Protein AF-A0A5M8AB39-F1 (afdb_monomer_lite)

Radius of gyration: 16.67 Å; chains: 1; bounding box: 40×33×42 Å

Structure (mmCIF, N/CA/C/O backbone):
data_AF-A0A5M8AB39-F1
#
_entry.id   AF-A0A5M8AB39-F1
#
loop_
_atom_site.group_PDB
_atom_site.id
_atom_site.type_symbol
_atom_site.label_atom_id
_atom_site.label_alt_id
_atom_site.label_comp_id
_atom_site.label_asym_id
_atom_site.label_entity_id
_atom_site.label_seq_id
_atom_site.pdbx_PDB_ins_code
_atom_site.Cartn_x
_atom_site.Cartn_y
_atom_site.Cartn_z
_atom_site.occupancy
_atom_site.B_iso_or_equiv
_atom_site.auth_seq_id
_atom_site.auth_comp_id
_atom_site.auth_asym_id
_atom_site.auth_atom_id
_atom_site.pdbx_PDB_model_num
ATOM 1 N N . MET A 1 1 ? 12.116 16.905 11.824 1.00 75.75 1 MET A N 1
ATOM 2 C CA . MET A 1 1 ? 12.844 16.247 10.716 1.00 75.75 1 MET A CA 1
ATOM 3 C C . MET A 1 1 ? 12.084 15.042 10.162 1.00 75.75 1 MET A C 1
ATOM 5 O O . MET A 1 1 ? 11.860 15.021 8.962 1.00 75.75 1 MET A O 1
ATOM 9 N N . GLU A 1 2 ? 11.590 14.106 10.985 1.00 80.50 2 GLU A N 1
ATOM 10 C CA . GLU A 1 2 ? 10.856 12.908 10.505 1.00 80.50 2 GLU A CA 1
ATOM 11 C C . GLU A 1 2 ? 9.635 13.206 9.619 1.00 80.50 2 GLU A C 1
ATOM 13 O O . GLU A 1 2 ? 9.516 12.641 8.539 1.00 80.50 2 GLU A O 1
ATOM 18 N N . ARG A 1 3 ? 8.767 14.153 10.001 1.00 83.94 3 ARG A N 1
ATOM 19 C CA . ARG A 1 3 ? 7.573 14.505 9.200 1.00 83.94 3 ARG A CA 1
ATOM 20 C C . ARG A 1 3 ? 7.900 15.073 7.820 1.00 83.94 3 ARG A C 1
ATOM 22 O O . ARG A 1 3 ? 7.160 14.845 6.871 1.00 83.94 3 ARG A O 1
ATOM 29 N N . LEU A 1 4 ? 9.011 15.800 7.711 1.00 88.69 4 LEU A N 1
ATOM 30 C CA . LEU A 1 4 ? 9.493 16.311 6.429 1.00 88.69 4 LEU A CA 1
ATOM 31 C C . LEU A 1 4 ? 10.037 15.170 5.569 1.00 88.69 4 LEU A C 1
ATOM 33 O O . LEU A 1 4 ? 9.745 15.131 4.383 1.00 88.69 4 LEU A O 1
ATOM 37 N N . ALA A 1 5 ? 10.759 14.215 6.161 1.00 85.12 5 ALA A N 1
ATOM 38 C CA . ALA A 1 5 ? 11.225 13.032 5.444 1.00 85.12 5 ALA A CA 1
ATOM 39 C C . ALA A 1 5 ? 10.049 12.180 4.931 1.00 85.12 5 ALA A C 1
ATOM 41 O O . ALA A 1 5 ? 10.026 11.826 3.756 1.00 85.12 5 ALA A O 1
ATOM 42 N N . GLU A 1 6 ? 9.039 11.919 5.767 1.00 84.56 6 GLU A N 1
ATOM 43 C CA . GLU A 1 6 ? 7.809 11.220 5.364 1.00 84.56 6 GLU A CA 1
ATOM 44 C C . GLU A 1 6 ? 7.094 11.936 4.208 1.00 84.56 6 GLU A C 1
ATOM 46 O O . GLU A 1 6 ? 6.675 11.295 3.239 1.00 84.56 6 GLU A O 1
ATOM 51 N N . LEU A 1 7 ? 6.984 13.267 4.287 1.00 87.38 7 LEU A N 1
ATOM 52 C CA . LEU A 1 7 ? 6.385 14.087 3.238 1.00 87.38 7 LEU A CA 1
ATOM 53 C C . LEU A 1 7 ? 7.191 14.004 1.937 1.00 87.38 7 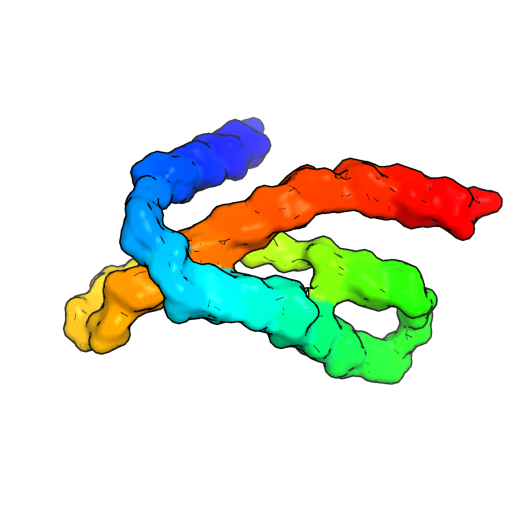LEU A C 1
ATOM 55 O O . LEU A 1 7 ? 6.616 13.724 0.890 1.00 87.38 7 LEU A O 1
ATOM 59 N N . CYS A 1 8 ? 8.509 14.194 1.997 1.00 89.50 8 CYS A N 1
ATOM 60 C CA . CYS A 1 8 ? 9.390 14.115 0.833 1.00 89.50 8 CYS A CA 1
ATOM 61 C C . CYS A 1 8 ? 9.323 12.740 0.163 1.00 89.50 8 CYS A C 1
ATOM 63 O O . CYS A 1 8 ? 9.208 12.664 -1.057 1.00 89.50 8 CYS A O 1
ATOM 65 N N . VAL A 1 9 ? 9.337 11.655 0.944 1.00 87.38 9 VAL A N 1
ATOM 66 C CA . VAL A 1 9 ? 9.205 10.288 0.419 1.00 87.38 9 VAL A CA 1
ATOM 67 C C . VAL A 1 9 ? 7.845 10.094 -0.245 1.00 87.38 9 VAL A C 1
ATOM 69 O O . VAL A 1 9 ? 7.771 9.549 -1.342 1.00 87.38 9 VAL A O 1
ATOM 72 N N . THR A 1 10 ? 6.769 10.576 0.376 1.00 87.19 10 THR A N 1
ATOM 73 C CA . THR A 1 10 ? 5.419 10.481 -0.197 1.00 87.19 10 THR A CA 1
ATOM 74 C C . THR A 1 10 ? 5.310 11.261 -1.508 1.00 87.19 10 THR A C 1
ATOM 76 O O . THR A 1 10 ? 4.732 10.762 -2.472 1.00 87.19 10 THR A O 1
ATOM 79 N N . LEU A 1 11 ? 5.904 12.456 -1.574 1.00 90.44 11 LEU A N 1
ATOM 80 C CA . LEU A 1 11 ? 5.956 13.264 -2.791 1.00 90.44 11 LEU A CA 1
ATOM 81 C C . LEU A 1 11 ? 6.773 12.578 -3.889 1.00 90.44 11 LEU A C 1
ATOM 83 O O . LEU A 1 11 ? 6.313 12.520 -5.024 1.00 90.44 11 LEU A O 1
ATOM 87 N N . LEU A 1 12 ? 7.931 12.005 -3.551 1.00 91.19 12 LEU A N 1
ATOM 88 C CA . LEU A 1 12 ? 8.769 11.262 -4.493 1.00 91.19 12 LEU A CA 1
ATOM 89 C C . LEU A 1 12 ? 8.036 10.037 -5.054 1.00 91.19 12 LEU A C 1
ATOM 91 O O . LEU A 1 12 ? 8.028 9.818 -6.257 1.00 91.19 12 LEU A O 1
ATOM 95 N N . ILE A 1 13 ? 7.357 9.262 -4.205 1.00 9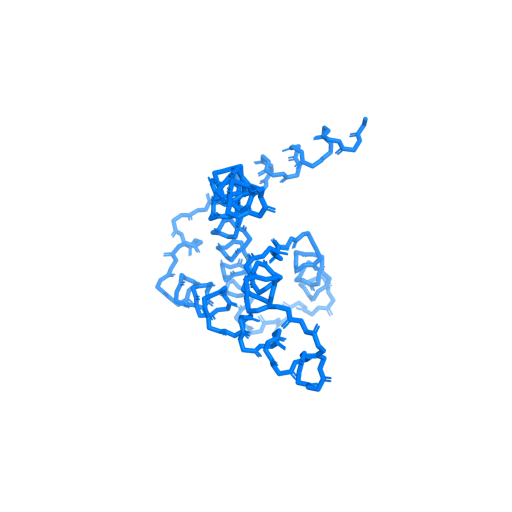0.00 13 ILE A N 1
ATOM 96 C CA . ILE A 1 13 ? 6.509 8.153 -4.670 1.00 90.00 13 ILE A CA 1
ATOM 97 C C . ILE A 1 13 ? 5.431 8.682 -5.623 1.00 90.00 13 ILE A C 1
ATOM 99 O O . ILE A 1 13 ? 5.157 8.063 -6.649 1.00 90.00 13 ILE A O 1
ATOM 103 N N . GLY A 1 14 ? 4.857 9.845 -5.308 1.00 88.56 14 GLY A N 1
ATOM 104 C CA . GLY A 1 14 ? 3.896 10.535 -6.159 1.00 88.56 14 GLY A CA 1
ATOM 105 C C . GLY A 1 14 ? 4.445 10.877 -7.547 1.00 88.56 14 GLY A C 1
ATOM 106 O O . GLY A 1 14 ? 3.738 10.684 -8.533 1.00 88.56 14 GLY A O 1
ATOM 107 N N . THR A 1 15 ? 5.698 11.328 -7.657 1.00 91.25 15 THR A N 1
ATOM 108 C CA . THR A 1 15 ? 6.307 11.653 -8.960 1.00 91.25 15 THR A CA 1
ATOM 109 C C . THR A 1 15 ? 6.658 10.418 -9.789 1.00 91.25 15 THR A C 1
ATOM 111 O O . THR A 1 15 ? 6.720 10.514 -11.011 1.00 91.25 15 THR A O 1
ATOM 114 N N . MET A 1 16 ? 6.837 9.252 -9.160 1.00 89.50 16 MET A N 1
ATOM 115 C CA . MET A 1 16 ? 7.079 7.981 -9.858 1.00 89.50 16 MET A CA 1
ATOM 116 C C . MET A 1 16 ? 5.804 7.340 -10.433 1.00 89.50 16 MET A C 1
ATOM 118 O O . MET A 1 16 ? 5.882 6.322 -11.124 1.00 89.50 16 MET A O 1
ATOM 122 N N . LEU A 1 17 ? 4.623 7.899 -10.149 1.00 91.88 17 LEU A N 1
ATOM 123 C CA . LEU A 1 17 ? 3.357 7.377 -10.653 1.00 91.88 17 LEU A CA 1
ATOM 124 C C . LEU A 1 17 ? 3.235 7.605 -12.158 1.00 91.88 17 LEU A C 1
ATOM 126 O O . LEU A 1 17 ? 3.298 8.726 -12.658 1.00 91.88 17 LEU A O 1
ATOM 130 N N . THR A 1 18 ? 2.961 6.525 -12.878 1.00 92.44 18 THR A N 1
ATOM 131 C CA . THR A 1 18 ? 2.638 6.558 -14.306 1.00 92.44 18 THR A CA 1
ATOM 132 C C . THR A 1 18 ? 1.271 5.921 -14.540 1.00 92.44 18 THR A C 1
ATOM 134 O O . THR A 1 18 ? 0.700 5.288 -13.649 1.00 92.44 18 THR A O 1
ATOM 137 N N . ARG A 1 19 ? 0.725 6.031 -15.759 1.00 89.88 19 ARG A N 1
ATOM 138 C CA . ARG A 1 19 ? -0.522 5.318 -16.105 1.00 89.88 19 ARG A CA 1
ATOM 139 C C . ARG A 1 19 ? -0.375 3.802 -15.939 1.00 89.88 19 ARG A C 1
ATOM 141 O O . ARG A 1 19 ? -1.322 3.150 -15.514 1.00 89.88 19 ARG A O 1
ATOM 148 N N . ALA A 1 20 ? 0.812 3.261 -16.221 1.00 89.44 20 ALA A N 1
ATOM 149 C CA . ALA A 1 20 ? 1.102 1.838 -16.072 1.00 89.44 20 ALA A CA 1
ATOM 150 C C . ALA A 1 20 ? 1.031 1.374 -14.609 1.00 89.44 20 ALA A C 1
ATOM 152 O O . ALA A 1 20 ? 0.679 0.228 -14.350 1.00 89.44 20 ALA A O 1
ATOM 153 N N . THR A 1 21 ? 1.288 2.263 -13.641 1.00 91.81 21 THR A N 1
ATOM 154 C CA . THR A 1 21 ? 1.175 1.947 -12.209 1.00 91.81 21 THR A CA 1
ATOM 155 C C . THR A 1 21 ? -0.233 1.496 -11.820 1.00 91.81 21 THR A C 1
ATOM 157 O O . THR A 1 21 ? -0.384 0.664 -10.934 1.00 91.81 21 THR A O 1
ATOM 160 N N . PHE A 1 22 ? -1.267 2.001 -12.495 1.00 94.00 22 PHE A N 1
ATOM 161 C CA . PHE A 1 22 ? -2.667 1.668 -12.219 1.00 94.00 22 PHE A CA 1
ATOM 162 C C . PHE A 1 22 ? -3.219 0.606 -13.176 1.00 94.00 22 PHE A C 1
ATOM 164 O O . PHE A 1 22 ? -4.400 0.628 -13.525 1.00 94.00 22 PHE A O 1
ATOM 171 N N . SER A 1 23 ? -2.375 -0.331 -13.612 1.00 94.50 23 SER A N 1
ATOM 172 C CA . SER A 1 23 ? -2.826 -1.478 -14.394 1.00 94.50 23 SER A CA 1
ATOM 173 C C . SER A 1 23 ? -3.870 -2.295 -13.616 1.00 94.50 23 SER A C 1
ATOM 175 O O . SER A 1 23 ? -3.851 -2.365 -12.386 1.00 94.50 23 SER A O 1
ATOM 177 N N . VAL A 1 24 ? -4.801 -2.930 -14.335 1.00 95.56 24 VAL A N 1
ATOM 178 C CA . VAL A 1 24 ? -5.837 -3.799 -13.745 1.00 95.56 24 VAL A CA 1
ATOM 179 C C . VAL A 1 24 ? -5.260 -4.829 -12.758 1.00 95.56 24 VAL A C 1
ATOM 181 O O . VAL A 1 24 ? -5.780 -4.910 -11.642 1.00 95.56 24 VAL A O 1
ATOM 184 N N . PRO A 1 25 ? -4.183 -5.580 -13.082 1.00 94.62 25 PRO A N 1
ATOM 185 C CA . PRO A 1 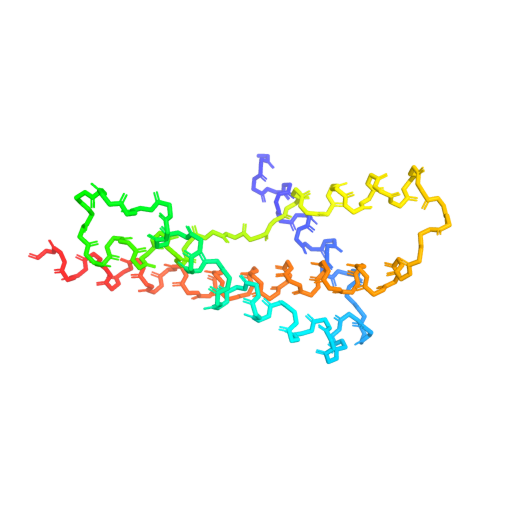25 ? -3.595 -6.514 -12.123 1.00 94.62 25 PRO A CA 1
ATOM 186 C C . PRO A 1 25 ? -2.996 -5.809 -10.901 1.00 94.62 25 PRO A C 1
ATOM 188 O O . PRO A 1 25 ? -3.136 -6.318 -9.788 1.00 94.62 25 PRO A O 1
ATOM 191 N N . ALA A 1 26 ? -2.388 -4.628 -11.063 1.00 95.38 26 ALA A N 1
ATOM 192 C CA . ALA A 1 26 ? -1.848 -3.861 -9.943 1.00 95.38 26 ALA A CA 1
ATOM 193 C C . ALA A 1 26 ? -2.949 -3.390 -8.989 1.00 95.38 26 ALA A C 1
ATOM 195 O O . ALA A 1 26 ? -2.871 -3.639 -7.783 1.00 95.38 26 ALA A O 1
ATOM 196 N N . LEU A 1 27 ? -4.011 -2.789 -9.529 1.00 95.88 27 LEU A N 1
ATOM 197 C CA . LEU A 1 27 ? -5.134 -2.292 -8.741 1.00 95.88 27 LEU A CA 1
ATOM 198 C C . LEU A 1 27 ? -5.897 -3.435 -8.059 1.00 95.88 27 LEU A C 1
ATOM 200 O O . LEU A 1 27 ? -6.205 -3.348 -6.870 1.00 95.88 27 LEU A O 1
ATOM 204 N N . GLY A 1 28 ? -6.154 -4.528 -8.784 1.00 96.44 28 GLY A N 1
ATOM 205 C CA . GLY A 1 28 ? -6.800 -5.719 -8.232 1.00 96.44 28 GLY A CA 1
ATOM 206 C C . GLY A 1 28 ? -6.001 -6.317 -7.074 1.00 96.44 28 GLY A C 1
ATOM 207 O O . GLY A 1 28 ? -6.557 -6.587 -6.009 1.00 96.44 28 GLY A O 1
ATOM 208 N N . THR A 1 29 ? -4.681 -6.433 -7.237 1.00 95.44 29 THR A N 1
ATOM 209 C CA . THR A 1 29 ? -3.784 -6.936 -6.187 1.00 95.44 29 THR A CA 1
ATOM 210 C C . THR A 1 29 ? -3.752 -5.997 -4.981 1.00 95.44 29 THR A C 1
ATOM 212 O O . THR A 1 29 ? -3.876 -6.455 -3.845 1.00 95.44 29 THR A O 1
ATOM 215 N N . ALA A 1 30 ? -3.652 -4.683 -5.199 1.00 94.62 30 ALA A N 1
ATOM 216 C CA . ALA A 1 30 ? -3.661 -3.686 -4.130 1.00 94.62 30 ALA A CA 1
ATOM 217 C C . ALA A 1 30 ? -4.943 -3.761 -3.285 1.00 94.62 30 ALA A C 1
ATOM 219 O O . ALA A 1 30 ? -4.882 -3.829 -2.054 1.00 94.62 30 ALA A O 1
ATOM 220 N N . LEU A 1 31 ? -6.106 -3.802 -3.940 1.00 94.50 31 LEU A N 1
ATOM 221 C CA . LEU A 1 31 ? -7.399 -3.900 -3.265 1.00 94.50 31 LEU A CA 1
ATOM 222 C C . LEU A 1 31 ? -7.547 -5.226 -2.517 1.00 94.50 31 LEU A C 1
ATOM 224 O O . LEU A 1 31 ? -7.962 -5.221 -1.359 1.00 94.50 31 LEU A O 1
ATOM 228 N N . LEU A 1 32 ? -7.145 -6.346 -3.124 1.00 95.50 32 LEU A N 1
ATOM 229 C CA . LEU A 1 32 ? -7.160 -7.660 -2.480 1.00 95.50 32 LEU A CA 1
ATOM 230 C C . LEU A 1 32 ? -6.296 -7.675 -1.209 1.00 95.50 32 LEU A C 1
ATOM 232 O O . LEU A 1 32 ? -6.722 -8.159 -0.156 1.00 95.50 32 LEU A O 1
ATOM 236 N N . LEU A 1 33 ? -5.094 -7.099 -1.283 1.00 93.50 33 LEU A N 1
ATOM 237 C CA . LEU A 1 33 ? -4.160 -7.029 -0.163 1.00 93.50 33 LEU A CA 1
ATOM 238 C C . LEU A 1 33 ? -4.690 -6.182 0.996 1.00 93.50 33 LEU A C 1
ATOM 240 O O . LEU A 1 33 ? -4.470 -6.537 2.157 1.00 93.50 33 LEU A O 1
ATOM 244 N N . ILE A 1 34 ? -5.357 -5.067 0.693 1.00 92.25 34 ILE A N 1
ATOM 245 C CA . ILE A 1 34 ? -5.830 -4.102 1.692 1.00 92.25 34 ILE A CA 1
ATOM 246 C C . ILE A 1 34 ? -7.174 -4.525 2.292 1.00 92.25 34 ILE A C 1
ATOM 248 O O . ILE A 1 34 ? -7.335 -4.453 3.508 1.00 92.25 34 ILE A O 1
ATOM 252 N N . LEU A 1 35 ? -8.125 -4.965 1.466 1.00 92.38 35 LEU A N 1
ATOM 253 C CA . LEU A 1 35 ? -9.513 -5.195 1.880 1.00 92.38 35 LEU A CA 1
ATOM 254 C C . LEU A 1 35 ? -9.795 -6.630 2.324 1.00 92.38 35 LEU A C 1
ATOM 256 O O . LEU A 1 35 ? -10.713 -6.838 3.113 1.00 92.38 35 LEU A O 1
ATOM 260 N N . LEU A 1 36 ? -9.028 -7.612 1.842 1.00 94.38 36 LEU A N 1
ATOM 261 C CA . LEU A 1 36 ? -9.267 -9.022 2.149 1.00 94.38 36 LEU A CA 1
ATOM 262 C C . LEU A 1 36 ? -8.129 -9.619 2.972 1.00 94.38 36 LEU A C 1
ATOM 264 O O . LEU A 1 36 ? -8.324 -9.982 4.131 1.00 94.38 36 LEU A O 1
ATOM 268 N N . ILE A 1 37 ? -6.933 -9.693 2.382 1.00 94.19 37 ILE A N 1
ATOM 269 C CA . ILE A 1 37 ? -5.804 -10.430 2.962 1.00 94.19 37 ILE A CA 1
ATOM 270 C C . ILE A 1 37 ? -5.457 -9.847 4.326 1.00 94.19 37 ILE A C 1
ATOM 272 O O . ILE A 1 37 ? -5.340 -10.579 5.303 1.00 94.19 37 ILE A O 1
ATOM 276 N N . ARG A 1 38 ? -5.364 -8.520 4.419 1.00 91.38 38 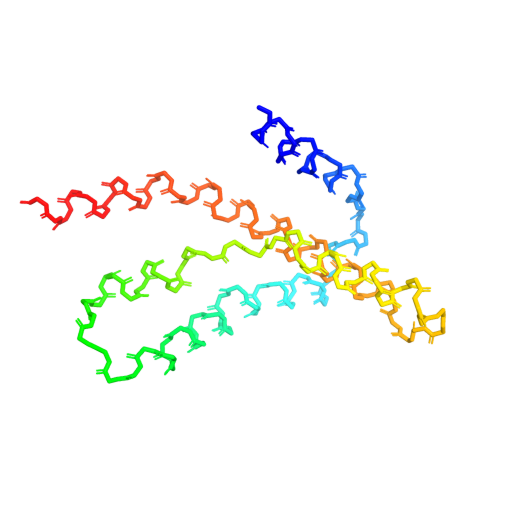ARG A N 1
ATOM 277 C CA . ARG A 1 38 ? -4.991 -7.858 5.662 1.00 91.38 38 ARG A CA 1
ATOM 278 C C . ARG A 1 38 ? -6.013 -8.052 6.794 1.00 91.38 38 ARG A C 1
ATOM 280 O O . ARG A 1 38 ? -5.583 -8.459 7.877 1.00 91.38 38 ARG A O 1
ATOM 287 N N . PRO A 1 39 ? -7.324 -7.803 6.610 1.00 92.00 39 PRO A N 1
ATOM 288 C CA . PRO A 1 39 ? -8.304 -8.118 7.641 1.00 92.00 39 PRO A CA 1
ATOM 289 C C . PRO A 1 39 ? -8.276 -9.585 8.051 1.00 92.00 39 PRO A C 1
ATOM 291 O O . PRO A 1 39 ? -8.278 -9.861 9.248 1.00 92.00 39 PRO A O 1
ATOM 294 N N . LEU A 1 40 ? -8.163 -10.515 7.100 1.00 95.06 40 LEU A N 1
ATOM 295 C CA . LEU A 1 40 ? -8.037 -11.936 7.419 1.00 95.06 40 LEU A CA 1
ATOM 296 C C . LEU A 1 40 ? -6.810 -12.209 8.291 1.00 95.06 40 LEU A C 1
ATOM 298 O O . LEU A 1 40 ? -6.955 -12.827 9.341 1.00 95.06 40 LEU A O 1
ATOM 302 N N . SER A 1 41 ? -5.631 -11.699 7.925 1.00 93.38 41 SER A N 1
ATOM 303 C CA . SER A 1 41 ? -4.406 -11.884 8.712 1.00 93.38 41 SER A CA 1
ATOM 304 C C . SER A 1 41 ? -4.564 -11.393 10.150 1.00 93.38 41 SER A C 1
ATOM 306 O O . SER A 1 41 ? -4.177 -12.102 11.074 1.00 93.38 41 SER A O 1
ATOM 308 N N . VAL A 1 42 ? -5.178 -10.223 10.358 1.00 93.31 42 VAL A N 1
ATOM 309 C CA . VAL A 1 42 ? -5.407 -9.682 11.709 1.00 93.31 42 VAL A CA 1
ATOM 310 C C . VAL A 1 42 ? -6.436 -10.503 12.480 1.00 93.31 42 VAL A C 1
ATOM 312 O O . VAL A 1 42 ? -6.283 -10.727 13.679 1.00 93.31 42 VAL A O 1
ATOM 315 N N . TYR A 1 43 ? -7.504 -10.960 11.830 1.00 93.19 43 TYR A N 1
ATOM 316 C CA . TYR A 1 43 ? -8.503 -11.790 12.499 1.00 93.19 43 TYR A CA 1
ATOM 317 C C . TYR A 1 43 ? -7.919 -13.137 12.909 1.00 93.19 43 TYR A C 1
ATOM 319 O O . TYR A 1 43 ? -8.137 -13.544 14.045 1.00 93.19 43 TYR A O 1
ATOM 327 N N . LEU A 1 44 ? -7.136 -13.770 12.033 1.00 95.31 44 LEU A N 1
ATOM 328 C CA . LEU A 1 44 ? -6.437 -15.020 12.319 1.00 95.31 44 LEU A CA 1
ATOM 329 C C . LEU A 1 44 ? -5.401 -14.843 13.436 1.00 95.31 44 LEU A C 1
ATOM 331 O O . LEU A 1 44 ? -5.376 -15.636 14.372 1.00 95.31 44 LEU A O 1
ATOM 335 N N . SER A 1 45 ? -4.605 -13.770 13.405 1.00 93.50 45 SER A N 1
ATOM 336 C CA . SER A 1 45 ? -3.582 -13.513 14.428 1.00 93.50 45 SER A CA 1
ATOM 337 C C . SER A 1 45 ? -4.157 -13.126 15.792 1.00 93.50 45 SER A C 1
ATOM 339 O O . SER A 1 45 ? -3.439 -13.140 16.785 1.00 93.50 45 SER A O 1
ATOM 341 N N . THR A 1 46 ? -5.433 -12.732 15.848 1.00 93.81 46 THR A N 1
ATOM 342 C CA . THR A 1 46 ? -6.118 -12.340 17.089 1.00 93.81 46 THR A CA 1
ATOM 343 C C . THR A 1 46 ? -7.098 -13.400 17.593 1.00 93.81 46 THR A C 1
ATOM 345 O O . THR A 1 46 ? -7.832 -13.146 18.555 1.00 93.81 46 THR A O 1
ATOM 348 N N . ILE A 1 47 ? -7.113 -14.597 16.991 1.00 93.31 47 ILE A N 1
ATOM 349 C CA . ILE A 1 47 ? -7.854 -15.747 17.524 1.00 93.31 47 ILE A CA 1
ATOM 350 C C . ILE A 1 47 ? -7.348 -16.036 18.944 1.00 93.31 47 ILE A C 1
ATOM 352 O O . ILE A 1 47 ? -6.149 -16.092 19.195 1.00 93.31 47 ILE A O 1
ATOM 356 N N . GLY A 1 48 ? -8.274 -16.173 19.894 1.00 90.56 48 GLY A N 1
ATOM 357 C CA . GLY A 1 48 ? -7.957 -16.393 21.310 1.00 90.56 48 GLY A CA 1
ATOM 358 C C . GLY A 1 48 ? -7.705 -15.118 22.126 1.00 90.56 48 GLY A C 1
ATOM 359 O O . GLY A 1 48 ? -7.681 -15.180 23.353 1.00 90.56 48 GLY A O 1
ATOM 360 N N . MET A 1 49 ? -7.600 -13.943 21.496 1.00 92.56 49 MET A N 1
ATOM 361 C CA . MET A 1 49 ? -7.457 -12.676 22.219 1.00 92.56 49 MET A CA 1
ATOM 362 C C . MET A 1 49 ? -8.818 -12.094 22.630 1.00 92.56 49 MET A C 1
ATOM 364 O O . MET A 1 49 ? -9.761 -12.031 21.839 1.00 92.56 49 MET A O 1
ATOM 368 N N . ARG A 1 50 ? -8.910 -11.556 23.854 1.00 88.38 50 ARG A N 1
ATOM 369 C CA . ARG A 1 50 ? -10.095 -10.835 24.363 1.00 88.38 50 ARG A CA 1
ATOM 370 C C . ARG A 1 50 ? -10.164 -9.385 23.849 1.00 88.38 50 ARG A C 1
ATOM 372 O O . ARG A 1 50 ? -10.165 -8.436 24.629 1.00 88.38 50 ARG A O 1
ATOM 379 N N . LEU A 1 51 ? -10.215 -9.199 22.529 1.00 86.69 51 LEU A N 1
ATOM 380 C CA . LEU A 1 51 ? -10.378 -7.879 21.903 1.00 86.69 51 LEU A CA 1
ATOM 381 C C . LEU A 1 51 ? -11.855 -7.558 21.653 1.00 86.69 51 LEU A C 1
ATOM 383 O O . LEU A 1 51 ? -12.606 -8.387 21.137 1.00 86.69 51 LEU A O 1
ATOM 387 N N . ARG A 1 52 ? -12.275 -6.316 21.939 1.00 90.06 52 ARG A N 1
ATOM 388 C CA . ARG A 1 52 ? -13.619 -5.861 21.550 1.00 90.06 52 ARG A CA 1
ATOM 389 C C . ARG A 1 52 ? -13.736 -5.859 20.015 1.00 90.06 52 ARG A C 1
ATOM 391 O O . ARG A 1 52 ? -12.790 -5.431 19.349 1.00 90.06 52 ARG A O 1
ATOM 398 N N . PRO A 1 53 ? -14.895 -6.214 19.425 1.00 87.56 53 PRO A N 1
ATOM 399 C CA . PRO A 1 53 ? -15.055 -6.274 17.967 1.00 87.56 53 PRO A CA 1
ATOM 400 C C . PRO A 1 53 ? -14.693 -4.969 17.245 1.00 87.56 53 PRO A C 1
ATOM 402 O O . PRO A 1 53 ? -14.108 -4.996 16.165 1.00 87.56 53 PRO A O 1
ATOM 405 N N . ALA A 1 54 ? -14.994 -3.818 17.855 1.00 86.56 54 ALA A N 1
ATOM 406 C CA . ALA A 1 54 ? -14.624 -2.513 17.312 1.00 86.56 54 ALA A CA 1
ATOM 407 C C . ALA A 1 54 ? -13.102 -2.291 17.292 1.00 86.56 54 ALA A C 1
ATOM 409 O O . ALA A 1 54 ? -12.583 -1.797 16.297 1.00 86.56 54 ALA A O 1
ATOM 410 N N . GLN A 1 55 ? -12.387 -2.705 18.344 1.00 87.88 55 GLN A N 1
ATOM 411 C CA . GLN A 1 55 ? -10.924 -2.623 18.395 1.00 87.88 55 GLN A CA 1
ATOM 412 C C . GLN A 1 55 ? -10.299 -3.525 17.334 1.00 87.88 55 GLN A C 1
ATOM 414 O O . GLN A 1 55 ? -9.470 -3.055 16.567 1.00 87.88 55 GLN A O 1
ATOM 419 N N . ARG A 1 56 ? -10.764 -4.777 17.212 1.00 91.44 56 ARG A N 1
ATOM 420 C CA . ARG A 1 56 ? -10.256 -5.712 16.197 1.00 91.44 56 ARG A CA 1
ATOM 421 C C . ARG A 1 56 ? -10.446 -5.179 14.773 1.00 91.44 56 ARG A C 1
ATOM 423 O O . ARG A 1 56 ? -9.515 -5.244 13.979 1.00 91.44 56 ARG A O 1
ATOM 430 N N . ARG A 1 57 ? -11.611 -4.594 14.461 1.00 89.31 57 ARG A N 1
ATOM 431 C CA . ARG A 1 57 ? -11.856 -3.951 13.155 1.00 89.31 57 ARG A CA 1
ATOM 432 C C . ARG A 1 57 ? -10.942 -2.754 12.908 1.00 89.31 57 ARG A C 1
ATOM 434 O O . ARG A 1 57 ? -10.435 -2.610 11.804 1.00 89.31 57 ARG A O 1
ATOM 441 N N . LEU A 1 58 ? -10.714 -1.914 13.917 1.00 87.75 58 LEU A N 1
ATOM 442 C CA . LEU A 1 58 ? -9.801 -0.777 13.788 1.00 87.75 58 LEU A CA 1
ATOM 443 C C . LEU A 1 58 ? -8.361 -1.241 13.579 1.00 87.75 58 LEU A C 1
ATOM 445 O O . LEU A 1 58 ? -7.691 -0.715 12.703 1.00 87.75 58 LEU A O 1
ATOM 449 N N . THR A 1 59 ? -7.900 -2.262 14.300 1.00 89.12 59 THR A N 1
ATOM 450 C CA . THR A 1 59 ? -6.573 -2.858 14.088 1.00 89.12 59 THR A CA 1
ATOM 451 C C . THR A 1 59 ? -6.448 -3.465 12.687 1.00 89.12 59 THR A C 1
ATOM 453 O O . THR A 1 59 ? -5.455 -3.240 11.995 1.00 89.12 59 THR A O 1
ATOM 456 N N . ALA A 1 60 ? -7.485 -4.168 12.221 1.00 90.00 60 ALA A N 1
ATOM 457 C CA . ALA A 1 60 ? -7.557 -4.690 10.857 1.00 90.00 60 ALA A CA 1
ATOM 458 C C . ALA A 1 60 ? -7.542 -3.581 9.793 1.00 90.00 60 ALA A C 1
ATOM 460 O O . ALA A 1 60 ? -7.043 -3.810 8.695 1.00 90.00 60 ALA A O 1
ATOM 461 N N . TRP A 1 61 ? -8.030 -2.381 10.130 1.00 88.50 61 TRP A N 1
ATOM 462 C CA . TRP A 1 61 ? -8.078 -1.223 9.241 1.00 88.50 61 TRP A CA 1
ATOM 463 C C . TRP A 1 61 ? -6.839 -0.321 9.319 1.00 88.50 61 TRP A C 1
ATOM 465 O O . TRP A 1 61 ? -6.391 0.147 8.295 1.00 88.50 61 TRP A O 1
ATOM 475 N N . PHE A 1 62 ? -6.154 -0.141 10.453 1.00 82.44 62 PHE A N 1
ATOM 476 C CA . PHE A 1 62 ? -5.018 0.802 10.591 1.00 82.44 62 PHE A CA 1
ATOM 477 C C . PHE A 1 62 ? -3.613 0.201 10.423 1.00 82.44 62 PHE A C 1
ATOM 479 O O . PHE A 1 62 ? -2.926 -0.099 11.388 1.00 82.44 62 PHE A O 1
ATOM 486 N N . GLY A 1 63 ? -3.161 0.030 9.187 1.00 75.56 63 GLY A N 1
ATOM 487 C CA . GLY A 1 63 ? -1.938 -0.721 8.880 1.00 75.56 63 GLY A CA 1
ATOM 488 C C . GLY A 1 63 ? -1.519 -0.368 7.476 1.00 75.56 63 GLY A C 1
ATOM 489 O O . GLY A 1 63 ? -1.797 -1.066 6.500 1.00 75.56 63 GLY A O 1
ATOM 490 N N . ILE A 1 64 ? -0.936 0.819 7.420 1.00 75.81 64 ILE A N 1
ATOM 491 C CA . ILE A 1 64 ? -0.506 1.462 6.199 1.00 75.81 64 ILE A CA 1
ATOM 492 C C . ILE A 1 64 ? 0.622 0.607 5.627 1.00 75.81 64 ILE A C 1
ATOM 494 O O . ILE A 1 64 ? 1.639 0.381 6.284 1.00 75.81 64 ILE A O 1
ATOM 498 N N . ARG A 1 65 ? 0.440 0.111 4.401 1.00 77.12 65 ARG A N 1
ATOM 499 C CA . ARG A 1 65 ? 1.556 -0.445 3.634 1.00 77.12 65 ARG A CA 1
ATOM 500 C C . ARG A 1 65 ? 2.475 0.705 3.258 1.00 77.12 65 ARG A C 1
ATOM 502 O O . ARG A 1 65 ? 2.002 1.725 2.763 1.00 77.12 65 ARG A O 1
ATOM 509 N N . GLY A 1 66 ? 3.759 0.552 3.551 1.00 73.81 66 GLY A N 1
ATOM 510 C CA . GLY A 1 66 ? 4.696 1.665 3.514 1.00 73.81 66 GLY A CA 1
ATOM 511 C C . GLY A 1 66 ? 6.035 1.322 2.885 1.00 73.81 66 GLY A C 1
ATOM 512 O O . GLY A 1 66 ? 6.180 0.384 2.100 1.00 73.81 66 GLY A O 1
ATOM 513 N N . ILE A 1 67 ? 7.020 2.106 3.311 1.00 75.69 67 ILE A N 1
ATOM 514 C CA . ILE A 1 67 ? 8.386 2.184 2.786 1.00 75.69 67 ILE A CA 1
ATOM 515 C C . ILE A 1 67 ? 9.100 0.826 2.807 1.00 75.69 67 ILE A C 1
ATOM 517 O O . ILE A 1 67 ? 9.868 0.533 1.899 1.00 75.69 67 ILE A O 1
ATOM 521 N N . GLY A 1 68 ? 8.796 -0.051 3.770 1.00 86.38 68 GLY A N 1
ATOM 522 C CA . GLY A 1 68 ? 9.398 -1.386 3.834 1.00 86.38 68 GLY A CA 1
ATOM 523 C C . GLY A 1 68 ? 9.145 -2.239 2.584 1.00 86.38 68 GLY A C 1
ATOM 524 O O . GLY A 1 68 ? 10.040 -2.948 2.142 1.00 86.38 68 GLY A O 1
ATOM 525 N N . SER A 1 69 ? 7.965 -2.136 1.958 1.00 89.50 69 SER A N 1
ATOM 526 C CA . SER A 1 69 ? 7.687 -2.873 0.709 1.00 89.50 69 SER A CA 1
ATOM 527 C C . SER A 1 69 ? 8.525 -2.344 -0.459 1.00 89.50 69 SER A C 1
ATOM 529 O O . SER A 1 69 ? 9.019 -3.126 -1.266 1.00 89.50 69 SER A O 1
ATOM 531 N N . LEU A 1 70 ? 8.733 -1.023 -0.509 1.00 90.12 70 LEU A N 1
ATOM 532 C CA . LEU A 1 70 ? 9.605 -0.384 -1.497 1.00 90.12 70 LEU A CA 1
ATOM 533 C C . LEU A 1 70 ? 11.064 -0.784 -1.284 1.00 90.12 70 LEU A C 1
ATOM 535 O O . LEU A 1 70 ? 11.750 -1.073 -2.257 1.00 90.12 70 LEU A O 1
ATOM 539 N N . TYR A 1 71 ? 11.514 -0.861 -0.028 1.00 90.44 71 TYR A N 1
ATOM 540 C CA . TYR A 1 71 ? 12.854 -1.337 0.308 1.00 90.44 71 TYR A CA 1
ATOM 541 C C . TYR A 1 71 ? 13.088 -2.763 -0.198 1.00 90.44 71 TYR A C 1
ATOM 543 O O . TYR A 1 71 ? 14.070 -2.997 -0.894 1.00 90.44 71 TYR A O 1
ATOM 551 N N . TYR A 1 72 ? 12.178 -3.701 0.085 1.00 92.12 72 TYR A N 1
ATOM 552 C CA . TYR A 1 72 ? 12.341 -5.085 -0.372 1.00 92.12 72 TYR A CA 1
ATOM 553 C C . TYR A 1 72 ? 12.313 -5.212 -1.893 1.00 92.12 72 TYR A C 1
ATOM 555 O O . TYR A 1 72 ? 13.094 -5.983 -2.450 1.00 92.12 72 TYR A O 1
ATOM 563 N N . LEU A 1 73 ? 11.459 -4.446 -2.576 1.00 92.62 73 LEU A N 1
ATOM 564 C CA . LEU A 1 73 ? 11.455 -4.433 -4.033 1.00 92.62 73 LEU A CA 1
ATOM 565 C C . LEU A 1 73 ? 12.765 -3.861 -4.585 1.00 92.62 73 LEU A C 1
ATOM 567 O O . LEU A 1 73 ? 13.382 -4.494 -5.431 1.00 92.62 73 LEU A O 1
ATOM 571 N N . ALA A 1 74 ? 13.210 -2.704 -4.091 1.00 91.38 74 ALA A N 1
ATOM 572 C CA . ALA A 1 74 ? 14.460 -2.082 -4.524 1.00 91.38 74 ALA A CA 1
ATOM 573 C C . ALA A 1 74 ? 15.664 -2.999 -4.269 1.00 91.38 74 ALA A C 1
ATOM 575 O O . ALA A 1 74 ? 16.514 -3.158 -5.140 1.00 91.38 74 ALA A O 1
ATOM 576 N N . TYR A 1 75 ? 15.699 -3.653 -3.106 1.00 93.38 75 TYR A N 1
ATOM 577 C CA . TYR A 1 75 ? 16.709 -4.652 -2.779 1.00 93.38 75 TYR A CA 1
ATOM 578 C C . TYR A 1 75 ? 16.696 -5.813 -3.778 1.00 93.38 75 TYR A C 1
ATOM 580 O O . TYR A 1 75 ? 17.751 -6.181 -4.292 1.00 93.38 75 TYR A O 1
ATOM 588 N N . SER A 1 76 ? 15.511 -6.348 -4.087 1.00 92.44 76 SER A N 1
ATOM 589 C CA . SER A 1 76 ? 15.355 -7.462 -5.028 1.00 92.44 76 SER A CA 1
ATOM 590 C C . SER A 1 76 ? 15.788 -7.066 -6.440 1.00 92.44 76 SER A C 1
ATOM 592 O O . SER A 1 76 ? 16.575 -7.778 -7.046 1.00 92.44 76 SER A O 1
ATOM 594 N N . LEU A 1 77 ? 15.375 -5.892 -6.927 1.00 92.19 77 LEU A N 1
ATOM 595 C CA . LEU A 1 77 ? 15.781 -5.373 -8.239 1.00 92.19 77 LEU A CA 1
ATOM 596 C C . LEU A 1 77 ? 17.295 -5.141 -8.336 1.00 92.19 77 LEU A C 1
ATOM 598 O O . LEU A 1 77 ? 17.884 -5.366 -9.387 1.00 92.19 77 LEU A O 1
ATOM 602 N N . ALA A 1 78 ? 17.933 -4.710 -7.245 1.00 92.06 78 ALA A N 1
ATOM 603 C CA . ALA A 1 78 ? 19.375 -4.482 -7.217 1.00 92.06 78 ALA A CA 1
ATOM 604 C C . ALA A 1 78 ? 20.195 -5.785 -7.212 1.00 92.06 78 ALA A C 1
ATOM 606 O O . ALA A 1 78 ? 21.304 -5.803 -7.738 1.00 92.06 78 ALA A O 1
ATOM 607 N N . HIS A 1 79 ? 19.672 -6.860 -6.614 1.00 92.44 79 HIS A N 1
ATOM 608 C CA . HIS A 1 79 ? 20.406 -8.121 -6.429 1.00 92.44 79 HIS A CA 1
ATOM 609 C C . HIS A 1 79 ? 19.950 -9.249 -7.364 1.00 92.44 79 HIS A C 1
ATOM 611 O O . HIS A 1 79 ? 20.592 -10.296 -7.407 1.00 92.44 79 HIS A O 1
ATOM 617 N N . ALA A 1 80 ? 18.866 -9.055 -8.116 1.00 89.00 80 ALA A N 1
ATOM 618 C CA . ALA A 1 80 ? 18.339 -10.018 -9.075 1.00 89.00 80 ALA A CA 1
ATOM 619 C C . ALA A 1 80 ? 18.016 -9.310 -10.410 1.00 89.00 80 ALA A C 1
ATOM 621 O O . ALA A 1 80 ? 16.862 -8.960 -10.665 1.00 89.00 80 ALA A O 1
ATOM 622 N N . PRO A 1 81 ? 19.031 -9.081 -11.268 1.00 77.12 81 PRO A N 1
ATOM 623 C CA . PRO A 1 81 ? 18.879 -8.305 -12.503 1.00 77.12 81 PRO A CA 1
ATOM 624 C C . PRO A 1 81 ? 17.926 -8.952 -13.522 1.00 77.12 81 PRO A C 1
ATOM 626 O O . PRO A 1 81 ? 17.241 -8.236 -14.246 1.00 77.12 81 PRO A O 1
ATOM 629 N N . ASP A 1 82 ? 17.803 -10.283 -13.517 1.00 85.19 82 ASP A N 1
ATOM 630 C CA . ASP A 1 82 ? 16.928 -11.040 -14.427 1.00 85.19 82 ASP A CA 1
ATOM 631 C C . ASP A 1 82 ? 15.564 -11.378 -13.802 1.00 85.19 82 ASP A C 1
ATOM 633 O O . ASP A 1 82 ? 14.970 -12.430 -14.061 1.00 85.19 82 ASP A O 1
ATOM 637 N N . MET A 1 83 ? 15.049 -10.505 -12.931 1.00 87.62 83 MET A N 1
ATOM 638 C CA . MET A 1 83 ? 13.744 -10.721 -12.310 1.00 87.62 83 MET A CA 1
ATOM 639 C C . MET A 1 83 ? 12.623 -10.722 -13.348 1.00 87.62 83 MET A C 1
ATOM 641 O O . MET A 1 83 ? 12.209 -9.683 -13.872 1.00 87.62 83 MET A O 1
ATOM 645 N N . ALA A 1 84 ? 12.041 -11.902 -13.553 1.00 89.31 84 ALA A N 1
ATOM 646 C CA . ALA A 1 84 ? 10.784 -12.034 -14.264 1.00 89.31 84 ALA A CA 1
ATOM 647 C C . ALA A 1 84 ? 9.723 -11.126 -13.619 1.00 89.31 84 ALA A C 1
ATOM 649 O O . ALA A 1 84 ? 9.535 -11.118 -12.401 1.00 89.31 84 ALA A O 1
ATOM 650 N N . HIS A 1 85 ? 9.013 -10.368 -14.455 1.00 89.94 85 HIS A N 1
ATOM 651 C CA . HIS A 1 85 ? 7.921 -9.482 -14.042 1.00 89.94 85 HIS A CA 1
ATOM 652 C C . HIS A 1 85 ? 8.318 -8.323 -13.106 1.00 89.94 85 HIS A C 1
ATOM 654 O O . HIS A 1 85 ? 7.454 -7.802 -12.397 1.00 89.94 85 HIS A O 1
ATOM 660 N N . ALA A 1 86 ? 9.580 -7.874 -13.129 1.00 92.31 86 ALA A N 1
ATOM 661 C CA . ALA A 1 86 ? 10.053 -6.706 -12.376 1.00 92.31 86 ALA A CA 1
ATOM 662 C C . ALA A 1 86 ? 9.114 -5.487 -12.497 1.00 92.31 86 ALA A C 1
ATOM 664 O O . ALA A 1 86 ? 8.697 -4.917 -11.486 1.00 92.31 86 ALA A O 1
ATOM 665 N N . ASP A 1 87 ? 8.690 -5.153 -13.720 1.00 92.00 87 ASP A N 1
ATOM 666 C CA . ASP A 1 87 ? 7.775 -4.036 -13.977 1.00 92.00 87 ASP A CA 1
ATOM 667 C C . ASP A 1 87 ? 6.406 -4.224 -13.319 1.00 92.00 87 ASP A C 1
ATOM 669 O O . ASP A 1 87 ? 5.851 -3.288 -12.744 1.00 92.00 87 ASP A O 1
ATOM 673 N N . LEU A 1 88 ? 5.852 -5.438 -13.364 1.00 93.44 88 LEU A N 1
ATOM 674 C CA . LEU A 1 88 ? 4.561 -5.734 -12.747 1.00 93.44 88 LEU A CA 1
ATOM 675 C C . LEU A 1 88 ? 4.650 -5.625 -11.221 1.00 93.44 88 LEU A C 1
ATOM 677 O O . LEU A 1 88 ? 3.758 -5.059 -10.591 1.00 93.44 88 LEU A O 1
ATOM 681 N N . LEU A 1 89 ? 5.732 -6.126 -10.621 1.00 93.88 89 LEU A N 1
ATOM 682 C CA . LEU A 1 89 ? 5.972 -6.017 -9.182 1.00 93.88 89 LEU A CA 1
ATOM 683 C C . LEU A 1 89 ? 6.150 -4.560 -8.750 1.00 93.88 89 LEU A C 1
ATOM 685 O O . LEU A 1 89 ? 5.617 -4.165 -7.710 1.00 93.88 89 LEU A O 1
ATOM 689 N N . LEU A 1 90 ? 6.826 -3.746 -9.563 1.00 93.75 90 LEU A N 1
ATOM 690 C CA . LEU A 1 90 ? 6.936 -2.307 -9.347 1.00 93.75 90 LEU A CA 1
ATOM 691 C C . LEU A 1 90 ? 5.570 -1.622 -9.408 1.00 93.75 90 LEU A C 1
ATOM 693 O O . LEU A 1 90 ? 5.221 -0.881 -8.487 1.00 93.75 90 LEU A O 1
ATOM 697 N N . GLN A 1 91 ? 4.763 -1.920 -10.430 1.00 94.88 91 GLN A N 1
ATOM 698 C CA . GLN A 1 91 ? 3.405 -1.388 -10.563 1.00 94.88 91 GLN A CA 1
ATOM 699 C C . GLN A 1 91 ? 2.530 -1.777 -9.366 1.00 94.88 91 GLN A C 1
ATOM 701 O O . GLN A 1 91 ? 1.941 -0.899 -8.738 1.00 94.88 91 GLN A O 1
ATOM 706 N N . ILE A 1 92 ? 2.491 -3.064 -8.996 1.00 94.69 92 ILE A N 1
ATOM 707 C CA . ILE A 1 92 ? 1.739 -3.564 -7.834 1.00 94.69 92 ILE A CA 1
ATOM 708 C C . ILE A 1 92 ? 2.193 -2.855 -6.558 1.00 94.69 92 ILE A C 1
ATOM 710 O O . ILE A 1 92 ? 1.353 -2.408 -5.774 1.00 94.69 92 ILE A O 1
ATOM 714 N N . THR A 1 93 ? 3.504 -2.744 -6.334 1.00 94.38 93 THR A N 1
ATOM 715 C CA . THR A 1 93 ? 4.055 -2.168 -5.102 1.00 94.38 93 THR A CA 1
ATOM 716 C C . THR A 1 93 ? 3.712 -0.687 -4.990 1.00 94.38 93 THR A C 1
ATOM 718 O O . THR A 1 93 ? 3.144 -0.273 -3.977 1.00 94.38 93 THR A O 1
ATOM 721 N N . LEU A 1 94 ? 3.976 0.104 -6.035 1.00 94.31 94 LEU A N 1
ATOM 722 C CA . LEU A 1 94 ? 3.649 1.531 -6.058 1.00 94.31 94 LEU A CA 1
ATOM 723 C C . LEU A 1 94 ? 2.137 1.759 -5.941 1.00 94.31 94 LEU A C 1
ATOM 725 O O . LEU A 1 94 ? 1.704 2.563 -5.115 1.00 94.31 94 LEU A O 1
ATOM 729 N N . CYS A 1 95 ? 1.326 1.008 -6.693 1.00 95.19 95 CYS A N 1
ATOM 730 C CA . CYS A 1 95 ? -0.132 1.088 -6.624 1.00 95.19 95 CYS A CA 1
ATOM 731 C C . CYS A 1 95 ? -0.638 0.788 -5.209 1.00 95.19 95 CYS A C 1
ATOM 733 O O . CYS A 1 95 ? -1.401 1.568 -4.643 1.00 95.19 95 CYS A O 1
ATOM 735 N N . THR A 1 96 ? -0.159 -0.295 -4.592 1.00 94.50 96 THR A N 1
ATOM 736 C CA . THR A 1 96 ? -0.566 -0.695 -3.239 1.00 94.50 96 THR A CA 1
ATOM 737 C C . THR A 1 96 ? -0.194 0.358 -2.202 1.00 94.50 96 THR A C 1
ATOM 739 O O . THR A 1 96 ? -1.010 0.666 -1.333 1.00 94.50 96 THR A O 1
ATOM 742 N N . VAL A 1 97 ? 1.013 0.928 -2.283 1.00 93.25 97 VAL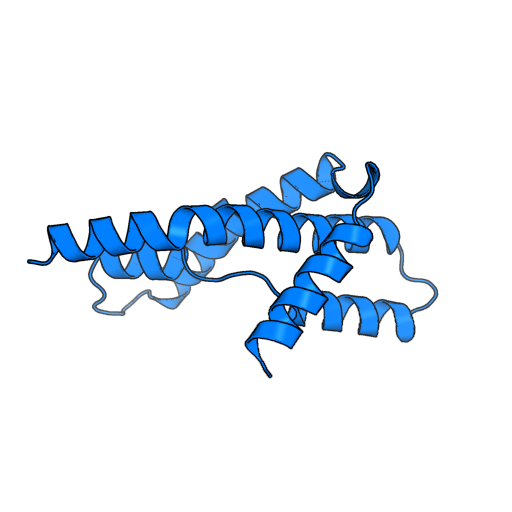 A N 1
ATOM 743 C CA . VAL A 1 97 ? 1.458 1.987 -1.368 1.00 93.25 97 VAL A CA 1
ATOM 744 C C . VAL A 1 97 ? 0.586 3.231 -1.527 1.00 93.25 97 VAL A C 1
ATOM 746 O O . VAL A 1 97 ? 0.059 3.727 -0.534 1.00 93.25 97 VAL A O 1
ATOM 749 N N . VAL A 1 98 ? 0.353 3.697 -2.755 1.00 92.88 98 VAL A N 1
ATOM 750 C CA . VAL A 1 98 ? -0.449 4.902 -3.014 1.00 92.88 98 VAL A CA 1
ATOM 751 C C . VAL A 1 98 ? -1.906 4.708 -2.602 1.00 92.88 98 VAL A C 1
ATOM 753 O O . VAL A 1 98 ? -2.444 5.528 -1.860 1.00 92.88 98 VAL A O 1
ATOM 756 N N . VAL A 1 99 ? -2.534 3.597 -2.997 1.00 93.25 99 VAL A N 1
ATOM 757 C CA . VAL A 1 99 ? -3.910 3.264 -2.595 1.00 93.25 99 VAL A CA 1
ATOM 758 C C . VAL A 1 99 ? -4.011 3.158 -1.073 1.00 93.25 99 VAL A C 1
ATOM 760 O O . VAL A 1 99 ? -4.952 3.681 -0.480 1.00 93.25 99 VAL A O 1
ATOM 763 N N . SER A 1 100 ? -3.020 2.553 -0.414 1.00 92.31 100 SER A N 1
ATOM 764 C CA . SER A 1 100 ? -2.955 2.492 1.045 1.00 92.31 100 SER A CA 1
ATOM 765 C C . SER A 1 100 ? -2.853 3.887 1.673 1.00 92.31 100 SER A C 1
ATOM 767 O O . SER A 1 100 ? -3.616 4.176 2.594 1.00 92.31 100 SER A O 1
ATOM 769 N N . ILE A 1 101 ? -1.965 4.761 1.191 1.00 90.38 101 ILE A N 1
ATOM 770 C CA . ILE A 1 101 ? -1.814 6.130 1.710 1.00 90.38 101 ILE A CA 1
ATOM 771 C C . ILE A 1 101 ? -3.122 6.908 1.553 1.00 90.38 101 ILE A C 1
ATOM 773 O O . ILE A 1 101 ? -3.591 7.503 2.521 1.00 90.38 101 ILE A O 1
ATOM 777 N N . VAL A 1 102 ? -3.751 6.859 0.377 1.00 90.44 102 VAL A N 1
ATOM 778 C CA . VAL A 1 102 ? -5.003 7.580 0.103 1.00 90.44 102 VAL A CA 1
ATOM 779 C C . VAL A 1 102 ? -6.147 7.051 0.969 1.00 90.44 102 VAL A C 1
ATOM 781 O O . VAL A 1 102 ? -6.825 7.835 1.638 1.00 90.44 102 VAL A O 1
ATOM 784 N N . LEU A 1 103 ? -6.353 5.730 1.014 1.00 90.19 103 LEU A N 1
ATOM 785 C CA . LEU A 1 103 ? -7.436 5.121 1.792 1.00 90.19 103 LEU A CA 1
ATOM 786 C C . LEU A 1 103 ? -7.277 5.385 3.289 1.00 90.19 103 LEU A C 1
ATOM 788 O O . LEU A 1 103 ? -8.227 5.802 3.948 1.00 90.19 103 LEU A O 1
ATOM 792 N N . HIS A 1 104 ? -6.091 5.166 3.849 1.00 88.38 104 HIS A N 1
ATOM 793 C CA . HIS A 1 104 ? -5.886 5.320 5.289 1.00 88.38 104 HIS A CA 1
ATOM 794 C C . HIS A 1 104 ? -5.745 6.786 5.691 1.00 88.38 104 HIS A C 1
ATOM 796 O O . HIS A 1 104 ? -6.294 7.179 6.716 1.00 88.38 104 HIS A O 1
ATOM 802 N N . GLY A 1 105 ? -5.075 7.609 4.881 1.00 85.38 105 GLY A N 1
ATOM 803 C CA . GLY A 1 105 ? -4.925 9.043 5.124 1.00 85.38 105 GLY A CA 1
ATOM 804 C C . GLY A 1 105 ? -6.270 9.767 5.155 1.00 85.38 105 GLY A C 1
ATOM 805 O O . GLY A 1 105 ? -6.524 10.548 6.069 1.00 85.38 105 GLY A O 1
ATOM 806 N N . SER A 1 106 ? -7.175 9.444 4.224 1.00 86.88 106 SER A N 1
ATOM 807 C CA . SER A 1 106 ? -8.527 10.022 4.200 1.00 86.88 106 SER A CA 1
ATOM 808 C C . SER A 1 106 ? -9.440 9.483 5.310 1.00 86.88 106 SER A C 1
ATOM 810 O O . SER A 1 106 ? -10.293 10.213 5.816 1.00 86.88 106 SER A O 1
ATOM 812 N N . THR A 1 107 ? -9.265 8.224 5.733 1.00 87.00 107 THR A N 1
ATOM 813 C CA . THR A 1 107 ? -10.155 7.586 6.723 1.00 87.00 107 THR A CA 1
ATOM 814 C C . THR A 1 107 ? -9.690 7.715 8.171 1.00 87.00 107 THR A C 1
ATOM 816 O O . THR A 1 107 ? -10.517 7.582 9.075 1.00 87.00 107 THR A O 1
ATOM 819 N N . ALA A 1 108 ? -8.415 8.016 8.434 1.00 82.56 108 ALA A N 1
ATOM 820 C CA . ALA A 1 108 ? -7.864 8.017 9.788 1.00 82.56 108 ALA A CA 1
ATOM 821 C C . ALA A 1 108 ? -8.569 8.994 10.734 1.00 82.56 108 ALA A C 1
ATOM 823 O O . ALA A 1 108 ? -9.094 8.594 11.777 1.00 82.56 108 ALA A O 1
ATOM 824 N N . THR A 1 109 ? -8.628 10.265 10.347 1.00 82.94 109 THR A N 1
ATOM 825 C CA . THR A 1 109 ? -9.235 11.337 11.141 1.00 82.94 109 THR A CA 1
ATOM 826 C C . THR A 1 109 ? -10.730 11.110 11.415 1.00 82.94 109 THR A C 1
ATOM 828 O O . THR A 1 109 ? -11.121 11.117 12.590 1.00 82.94 109 THR A O 1
ATOM 831 N N . PRO A 1 110 ? -11.594 10.854 10.406 1.00 83.88 110 PRO A N 1
ATOM 832 C CA . PRO A 1 110 ? -13.024 10.668 10.655 1.00 83.88 110 PRO A CA 1
ATOM 833 C C . PRO A 1 110 ? -13.328 9.388 11.443 1.00 83.88 110 PRO A C 1
ATOM 835 O O . PRO A 1 110 ? -14.208 9.388 12.310 1.00 83.88 110 PRO A O 1
ATOM 838 N N . LEU A 1 111 ? -12.595 8.298 11.191 1.00 83.94 111 LEU A N 1
ATOM 839 C CA . LEU A 1 111 ? -12.849 7.018 11.848 1.00 83.94 111 LEU A CA 1
ATOM 840 C C . LEU A 1 111 ? -12.481 7.062 13.335 1.00 83.94 111 LEU A C 1
ATOM 842 O O . LEU A 1 111 ? -13.248 6.570 14.166 1.00 83.94 111 LEU A O 1
ATOM 846 N N . MET A 1 112 ? -11.371 7.715 13.692 1.00 83.31 112 MET A N 1
ATOM 847 C CA . MET A 1 112 ? -10.992 7.906 15.095 1.00 83.31 112 MET A CA 1
ATOM 848 C C . MET A 1 112 ? -11.963 8.830 15.836 1.00 83.31 112 MET A C 1
ATOM 850 O O . MET A 1 112 ? -12.343 8.540 16.974 1.00 83.31 112 MET A O 1
ATOM 854 N N . ALA A 1 113 ? -12.439 9.896 15.187 1.00 83.00 113 ALA A N 1
ATOM 855 C CA . ALA A 1 113 ? -13.462 10.768 15.762 1.00 83.00 113 ALA A CA 1
ATOM 856 C C . ALA A 1 113 ? -14.782 10.019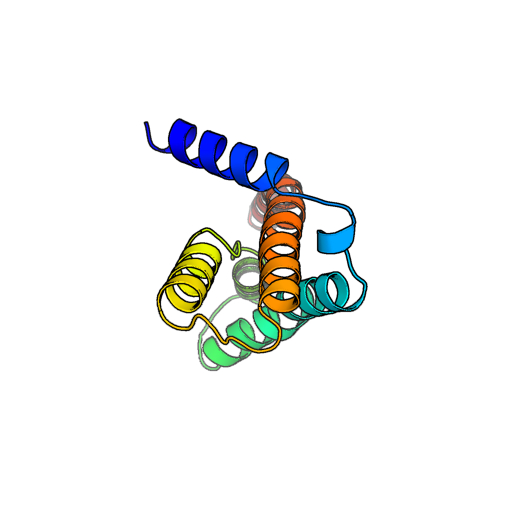 16.028 1.00 83.00 113 ALA A C 1
ATOM 858 O O . ALA A 1 113 ? -15.417 10.218 17.067 1.00 83.00 113 ALA A O 1
ATOM 859 N N . ARG A 1 114 ? -15.194 9.122 15.119 1.00 82.81 114 ARG A N 1
ATOM 860 C CA . ARG A 1 114 ? -16.380 8.269 15.301 1.00 82.81 114 ARG A CA 1
ATOM 861 C C . ARG A 1 114 ? -16.176 7.231 16.404 1.00 82.81 114 ARG A C 1
ATOM 863 O O . ARG A 1 114 ? -17.072 7.046 17.221 1.00 82.81 114 ARG A O 1
ATOM 870 N N . TYR A 1 115 ? -15.010 6.589 16.462 1.00 82.25 115 TYR A N 1
ATOM 871 C CA . TYR A 1 115 ? -14.702 5.609 17.505 1.00 82.25 115 TYR A CA 1
ATOM 872 C C . TYR A 1 115 ? -14.725 6.224 18.908 1.00 82.25 115 TYR A C 1
ATOM 874 O O . TYR A 1 115 ? -15.295 5.630 19.820 1.00 82.25 115 TYR A O 1
ATOM 882 N N . ARG A 1 116 ? -14.168 7.432 19.077 1.00 81.00 116 ARG A N 1
ATOM 883 C CA . ARG A 1 116 ? -14.180 8.148 20.362 1.00 81.00 116 ARG A CA 1
ATOM 884 C C . ARG A 1 116 ? -15.599 8.473 20.833 1.00 81.00 116 ARG A C 1
ATOM 886 O O . ARG A 1 116 ? -15.887 8.273 22.004 1.00 81.00 116 ARG A O 1
ATOM 893 N N . ARG A 1 117 ? -16.490 8.896 19.927 1.00 79.50 117 ARG A N 1
ATOM 894 C CA . ARG A 1 117 ? -17.896 9.206 20.251 1.00 79.50 117 ARG A CA 1
ATOM 895 C C . ARG A 1 117 ? -18.724 8.002 20.698 1.00 79.50 117 ARG A C 1
ATOM 897 O O . ARG A 1 117 ? -19.633 8.179 21.482 1.00 79.50 117 ARG A O 1
ATOM 904 N N . ILE A 1 118 ? -18.432 6.803 20.194 1.00 77.38 118 ILE A N 1
ATOM 905 C CA . ILE A 1 118 ? -19.170 5.573 20.553 1.00 77.38 118 ILE A CA 1
ATOM 906 C C . ILE A 1 118 ? -18.695 5.002 21.905 1.00 77.38 118 ILE A C 1
ATOM 908 O O . ILE A 1 118 ? -19.319 4.100 22.458 1.00 77.38 118 ILE A O 1
ATOM 912 N N . ARG A 1 119 ? -17.543 5.465 22.406 1.00 66.94 119 ARG A N 1
ATOM 913 C CA . ARG A 1 119 ? -16.893 4.930 23.609 1.00 66.94 119 ARG A CA 1
ATOM 914 C C . ARG A 1 119 ? -16.976 5.864 24.824 1.00 66.94 119 ARG A C 1
ATOM 916 O O . ARG A 1 119 ? -16.564 5.428 25.896 1.00 66.94 119 ARG A O 1
ATOM 923 N N . GLN A 1 120 ? -17.436 7.104 24.638 1.00 52.41 120 GLN A N 1
ATOM 924 C CA . GLN A 1 120 ? -17.982 7.946 25.709 1.00 52.41 120 GLN A CA 1
ATOM 925 C C . GLN A 1 120 ? -19.444 7.572 25.927 1.00 52.41 120 GLN A C 1
ATOM 927 O O . GLN A 1 120 ? -19.868 7.632 27.097 1.00 52.41 120 GLN A O 1
#

Secondary structure (DSSP, 8-state):
-HHHHHHHHHHHHHHT--GGGG-HHHHHHHHHIIIIIHHHHHHHHTTT----HHHHHHHHH-----HHHHHHHHHHHHH-TT-TTHHHHHHHHHHHHHHHHHHHHHHHHHHHHHHHHHH-

Organism: NCBI:txid2608999

pLDDT: mean 88.83, std 6.51, range [52.41, 96.44]

Sequence (120 aa):
MERLAELCVTLLIGTMLTRATFSVPALGTALLLILLIRPLSVYLSTIGMRLRPAQRRLTAWFGIRGIGSLYYLAYSLAHAPDMAHADLLLQITLCTVVVSIVLHGSTATPLMARYRRIRQ

Foldseek 3Di:
DVVVVVVVVLVVLVVPDDPLLPDPVLLVLLCCVLPPVQLVVLVVVCVVPPDDPLRSVVNSNPDQLDDVLVVVLVVCCVVPVPDDCNVVSVSNSSSNNNCSCVRCVVCVVVVVVVVVVVVD